Protein AF-A0A645IU15-F1 (afdb_monomer)

Organism: NCBI:txid1076179

Sequence (107 aa):
MEGLKHSKLGIISFLLALIPIIYVVVQTIIDLSAPIGTGLNKSLAISYFIMNFMFAISLVSFVIGIIAITRKGYKRSLPISAMIISGLILLVPIISTIKSIIEILSM

Secondary structure (DSSP, 8-state):
---PPBPHHHHHHHHHHHHHHHHHHHHHHHHHH------HHHHHHHHHHHHHHHHHHHHHHHHHHHHHHH-TTSB-HHHHHHHHHHHHHHHHHHHHHHHHHHHHHH-

Nearest PDB structures (foldseek):
  7n7p-assembly1_B  TM=7.340E-01  e=9.465E+00  Homo sapiens

Solvent-accessible surface area (backbone atoms only — not comparable to full-atom values): 5627 Å² total; per-residue (Å²): 138,84,82,62,48,75,39,72,52,13,51,50,8,30,56,42,30,44,49,55,56,54,49,53,53,53,50,52,50,46,51,71,76,49,76,69,89,65,66,65,72,69,52,48,57,53,50,53,53,50,52,54,49,44,49,51,41,20,51,53,10,24,54,37,4,54,58,35,52,73,46,80,87,42,46,45,64,49,6,49,51,9,26,52,51,11,47,59,62,55,44,54,63,49,53,53,50,54,52,53,51,52,55,63,75,72,108

Structure (mmCIF, N/CA/C/O backbone):
data_AF-A0A645IU15-F1
#
_entry.id   AF-A0A645IU15-F1
#
loop_
_atom_si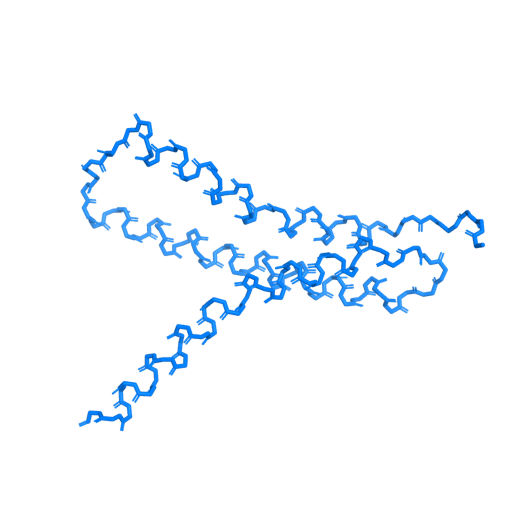te.group_PDB
_atom_site.id
_atom_site.type_symbol
_atom_site.label_atom_id
_atom_site.label_alt_id
_atom_site.label_comp_id
_atom_site.label_asym_id
_atom_site.label_entity_id
_atom_site.label_seq_id
_atom_site.pdbx_PDB_ins_code
_atom_site.Cartn_x
_atom_site.Cartn_y
_atom_site.Cartn_z
_atom_site.occupancy
_atom_site.B_iso_or_equiv
_atom_site.auth_seq_id
_atom_site.auth_comp_id
_atom_site.auth_asym_id
_atom_site.auth_atom_id
_atom_site.pdbx_PDB_model_num
ATOM 1 N N . MET A 1 1 ? -25.485 5.990 15.927 1.00 52.62 1 MET A N 1
ATOM 2 C CA . MET A 1 1 ? -24.031 6.206 16.141 1.00 52.62 1 MET A CA 1
ATOM 3 C C . MET A 1 1 ? -23.686 7.628 15.715 1.00 52.62 1 MET A C 1
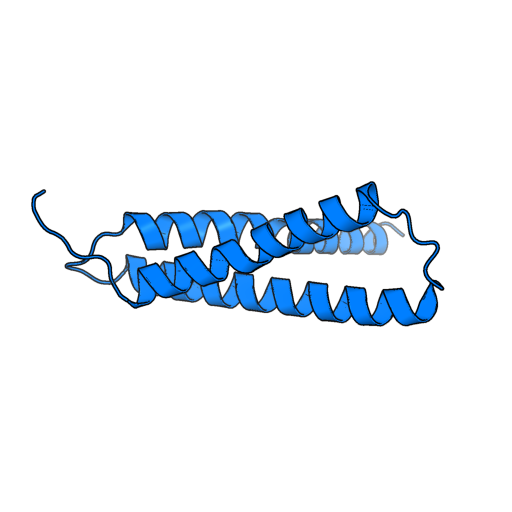ATOM 5 O O . MET A 1 1 ? -23.060 7.832 14.680 1.00 52.62 1 MET A O 1
ATOM 9 N N . GLU A 1 2 ? -24.147 8.630 16.457 1.00 44.78 2 GLU A N 1
ATOM 10 C CA . GLU A 1 2 ? -23.903 10.027 16.092 1.00 44.78 2 GLU A CA 1
ATOM 11 C C . GLU A 1 2 ? -22.516 10.479 16.576 1.00 44.78 2 GLU A C 1
ATOM 13 O O . GLU A 1 2 ? -22.107 10.202 17.700 1.00 44.78 2 GLU A O 1
ATOM 18 N N . GLY A 1 3 ? -21.764 11.142 15.691 1.00 64.94 3 GLY A N 1
ATOM 19 C CA . GLY A 1 3 ? -20.712 12.086 16.081 1.00 64.94 3 GLY A CA 1
ATOM 20 C C . GLY A 1 3 ? -19.291 11.582 16.365 1.00 64.94 3 GLY A C 1
ATOM 21 O O . GLY A 1 3 ? -18.453 12.402 16.736 1.00 64.94 3 GLY A O 1
ATOM 22 N N . LEU A 1 4 ? -18.946 10.302 16.180 1.00 72.75 4 LEU A N 1
ATOM 23 C CA . LEU A 1 4 ? -17.544 9.884 16.367 1.00 72.75 4 LEU A CA 1
ATOM 24 C C . LEU A 1 4 ? -16.624 10.625 15.369 1.00 72.75 4 LEU A C 1
ATOM 26 O O . LEU A 1 4 ? -16.871 10.631 14.162 1.00 72.75 4 LEU A O 1
ATOM 30 N N . LYS A 1 5 ? -15.562 11.272 15.861 1.00 83.06 5 LYS A N 1
ATOM 31 C CA . LYS A 1 5 ? -14.582 11.984 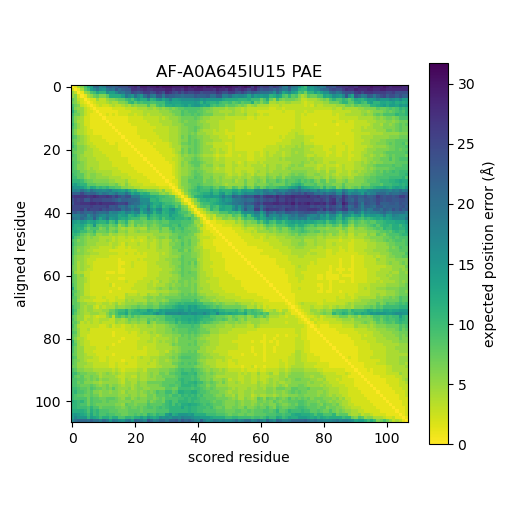15.020 1.00 83.06 5 LYS A CA 1
ATOM 32 C C . LYS A 1 5 ? -13.559 11.007 14.438 1.00 83.06 5 LYS A C 1
ATOM 34 O O . LYS A 1 5 ? -13.311 9.935 14.996 1.00 83.06 5 LYS A O 1
ATOM 39 N N . HIS A 1 6 ? -12.948 11.371 13.314 1.00 83.81 6 HIS A N 1
ATOM 40 C CA . HIS A 1 6 ? -11.811 10.622 12.781 1.00 83.81 6 HIS A CA 1
ATOM 41 C C . HIS A 1 6 ? -10.562 10.876 13.630 1.00 83.81 6 HIS A C 1
ATOM 43 O O . HIS A 1 6 ? -10.276 12.009 14.018 1.00 83.81 6 HIS A O 1
ATOM 49 N N . SER A 1 7 ? -9.819 9.811 13.929 1.00 89.75 7 SER A N 1
ATOM 50 C CA . SER A 1 7 ? -8.521 9.927 14.595 1.00 89.75 7 SER A CA 1
ATOM 51 C C . SER A 1 7 ? -7.494 10.514 13.630 1.00 89.75 7 SER A C 1
ATOM 53 O O . SER A 1 7 ? -7.446 10.096 12.473 1.00 89.75 7 SER A O 1
ATOM 55 N N . LYS 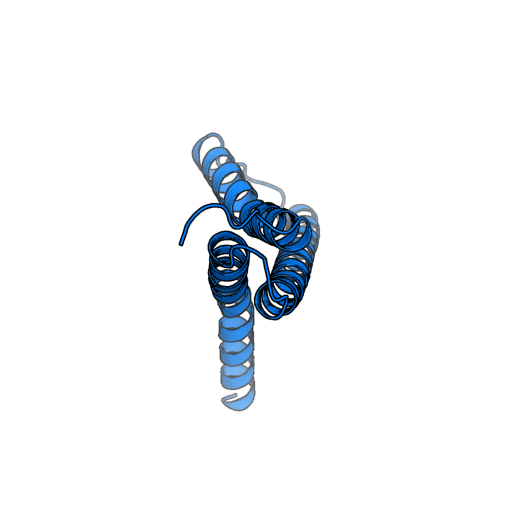A 1 8 ? -6.620 11.409 14.113 1.00 90.31 8 LYS A N 1
ATOM 56 C CA . LYS A 1 8 ? -5.490 11.934 13.325 1.00 90.31 8 LYS A CA 1
ATOM 57 C C . LYS A 1 8 ? -4.639 10.802 12.743 1.00 90.31 8 LYS A C 1
ATOM 59 O O . LYS A 1 8 ? -4.286 10.855 11.575 1.00 90.31 8 LYS A O 1
ATOM 64 N N . LEU A 1 9 ? -4.395 9.744 13.523 1.00 89.38 9 LEU A N 1
ATOM 65 C CA . LEU A 1 9 ? -3.667 8.567 13.041 1.00 89.38 9 LEU A CA 1
ATOM 66 C C . LEU A 1 9 ? -4.408 7.835 11.922 1.00 89.38 9 LEU A C 1
ATOM 68 O O . LEU A 1 9 ? -3.770 7.396 10.979 1.00 89.38 9 LEU A O 1
ATOM 72 N N . GLY A 1 10 ? -5.738 7.737 12.006 1.00 88.69 10 GLY A N 1
ATOM 73 C CA . GLY A 1 10 ? -6.534 7.093 10.962 1.00 88.69 10 GLY A CA 1
ATOM 74 C C . GLY A 1 10 ? -6.586 7.898 9.664 1.00 88.69 10 GLY A C 1
ATOM 75 O O . GLY A 1 10 ? -6.678 7.316 8.591 1.00 88.69 10 GLY A O 1
ATOM 76 N N . ILE A 1 11 ? -6.500 9.228 9.754 1.00 92.19 11 ILE A N 1
ATOM 77 C CA . ILE A 1 11 ? -6.354 10.098 8.581 1.00 92.19 11 ILE A CA 1
ATOM 78 C C . ILE A 1 11 ? -4.955 9.927 7.983 1.00 92.19 11 ILE A C 1
ATOM 80 O O . ILE A 1 11 ? -4.832 9.716 6.783 1.00 92.19 11 ILE A O 1
ATOM 84 N N . ILE A 1 12 ? -3.908 9.975 8.811 1.00 93.62 12 ILE A N 1
ATOM 85 C CA . ILE A 1 12 ? -2.518 9.839 8.354 1.00 93.62 12 ILE A CA 1
ATOM 86 C C . ILE A 1 12 ? -2.288 8.475 7.699 1.00 93.62 12 ILE A C 1
ATOM 88 O O . ILE A 1 12 ? -1.734 8.430 6.606 1.00 93.62 12 ILE A O 1
ATOM 92 N N . SER A 1 13 ? -2.741 7.372 8.306 1.00 94.19 13 SER A N 1
ATOM 93 C CA . SER A 1 13 ? -2.593 6.046 7.694 1.00 94.19 13 SER A CA 1
ATOM 94 C C . SER A 1 13 ? -3.298 5.971 6.346 1.00 94.19 13 SER A C 1
ATOM 96 O O . SER A 1 13 ? -2.726 5.445 5.395 1.00 94.19 13 SER A O 1
ATOM 98 N N . PHE A 1 14 ? -4.503 6.534 6.243 1.00 93.44 14 PHE A N 1
ATOM 99 C CA . PHE A 1 14 ? -5.256 6.567 4.995 1.00 93.44 14 PHE A CA 1
ATOM 100 C C . PHE A 1 14 ? -4.542 7.376 3.910 1.00 93.44 14 PHE A C 1
ATOM 102 O O . PHE A 1 14 ? -4.389 6.888 2.797 1.00 93.44 14 PHE A O 1
ATOM 109 N N . LEU A 1 15 ? -4.029 8.564 4.239 1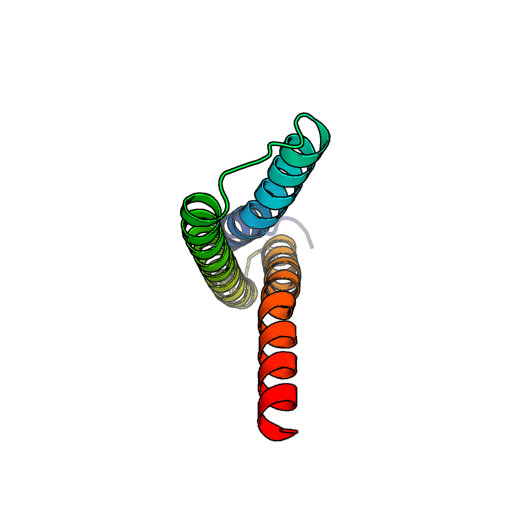.00 95.31 15 LEU A N 1
ATOM 110 C CA . LEU A 1 15 ? -3.250 9.370 3.295 1.00 95.31 15 LEU A CA 1
ATOM 111 C C . LEU A 1 15 ? -1.981 8.642 2.838 1.00 95.31 15 LEU A C 1
ATOM 113 O O . LEU A 1 15 ? -1.690 8.625 1.647 1.00 95.31 15 LEU A O 1
ATOM 117 N N . LEU A 1 16 ? -1.264 7.989 3.757 1.00 94.12 16 LEU A N 1
ATOM 118 C CA . LEU A 1 16 ? -0.082 7.195 3.416 1.00 94.12 16 LEU A CA 1
ATOM 119 C C . LEU A 1 16 ? -0.425 5.999 2.513 1.00 94.12 16 LEU A C 1
ATOM 121 O O . LEU A 1 16 ? 0.343 5.697 1.606 1.00 94.12 16 LEU A O 1
ATOM 125 N N . ALA A 1 17 ? -1.581 5.355 2.711 1.00 92.62 17 ALA A N 1
ATOM 126 C CA . ALA A 1 17 ? -2.041 4.237 1.878 1.00 92.62 17 ALA A CA 1
ATOM 127 C C . ALA A 1 17 ? -2.349 4.655 0.429 1.00 92.62 17 ALA A C 1
ATOM 129 O O . ALA A 1 17 ? -2.286 3.832 -0.481 1.00 92.62 17 ALA A O 1
ATOM 130 N N . LEU A 1 18 ? -2.690 5.928 0.203 1.00 93.88 18 LEU A N 1
ATOM 131 C CA . LEU A 1 18 ? -2.991 6.453 -1.130 1.00 93.88 18 LEU A CA 1
ATOM 132 C C . LEU A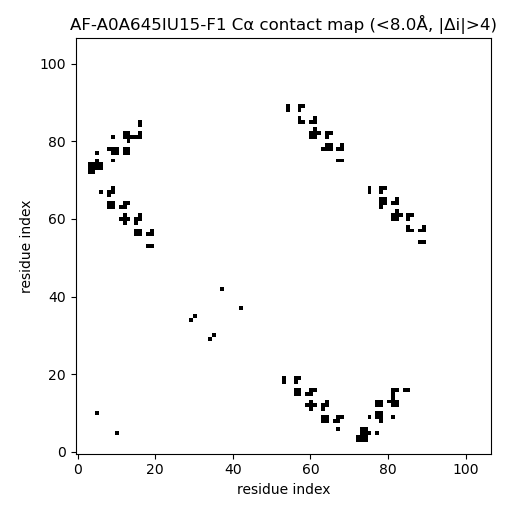 1 18 ? -1.737 6.781 -1.946 1.00 93.88 18 LEU A C 1
ATOM 134 O O . LEU A 1 18 ? -1.811 6.768 -3.172 1.00 93.88 18 LEU A O 1
ATOM 138 N N . ILE A 1 19 ? -0.594 7.053 -1.307 1.00 93.31 19 ILE A N 1
ATOM 139 C CA . ILE A 1 19 ? 0.640 7.453 -2.008 1.00 93.31 19 ILE A CA 1
ATOM 140 C C . ILE A 1 19 ? 1.057 6.422 -3.075 1.00 93.31 19 ILE A C 1
ATOM 142 O O . ILE A 1 19 ? 1.252 6.831 -4.222 1.00 93.31 19 ILE A O 1
ATOM 146 N N . PRO A 1 20 ? 1.137 5.108 -2.775 1.00 90.38 20 PRO A N 1
ATOM 147 C CA . PRO A 1 20 ? 1.502 4.117 -3.785 1.00 90.38 20 PRO A CA 1
ATOM 148 C C . PRO A 1 20 ? 0.488 4.025 -4.928 1.00 90.38 20 PRO A C 1
ATOM 150 O O . PRO A 1 20 ? 0.879 3.845 -6.076 1.00 90.38 20 PRO A O 1
ATOM 153 N N . ILE A 1 21 ? -0.807 4.201 -4.641 1.00 90.38 21 ILE A N 1
ATOM 154 C CA . ILE A 1 21 ? -1.861 4.189 -5.668 1.00 90.38 21 ILE A CA 1
ATOM 155 C C . ILE A 1 21 ? -1.672 5.362 -6.628 1.00 90.38 21 ILE A C 1
ATOM 157 O O . ILE A 1 21 ? -1.672 5.176 -7.843 1.00 90.38 21 ILE A O 1
ATOM 161 N N . ILE A 1 22 ? -1.487 6.568 -6.087 1.00 92.06 22 ILE A N 1
ATOM 162 C CA . ILE A 1 22 ? -1.271 7.776 -6.887 1.00 92.06 22 ILE A CA 1
ATOM 163 C C . ILE A 1 22 ? -0.018 7.611 -7.746 1.00 92.06 22 ILE A C 1
ATOM 165 O O . ILE A 1 22 ? -0.051 7.922 -8.934 1.00 92.06 22 ILE A O 1
ATOM 169 N N . TYR A 1 23 ? 1.061 7.078 -7.170 1.00 89.06 23 TYR A N 1
ATOM 170 C CA . TYR A 1 23 ? 2.294 6.818 -7.904 1.00 89.06 23 TYR A CA 1
ATOM 171 C C . TYR A 1 23 ? 2.069 5.873 -9.092 1.00 89.06 23 TYR A C 1
ATOM 173 O O . TYR A 1 23 ? 2.471 6.201 -10.205 1.00 89.06 23 TYR A O 1
ATOM 181 N N . VAL A 1 24 ? 1.372 4.750 -8.892 1.00 86.81 24 VAL A N 1
ATOM 182 C CA . VAL A 1 24 ? 1.065 3.793 -9.971 1.00 86.81 24 VAL A CA 1
ATOM 183 C C . VAL A 1 24 ? 0.248 4.447 -11.087 1.00 86.81 24 VAL A C 1
ATOM 185 O O . VAL A 1 24 ? 0.547 4.242 -12.263 1.00 86.81 24 VAL A O 1
ATOM 188 N N . VAL A 1 25 ? -0.750 5.268 -10.746 1.00 88.94 25 VAL A N 1
ATOM 189 C CA . VAL A 1 25 ? -1.563 5.988 -11.741 1.00 88.94 25 VAL A CA 1
ATOM 190 C C . VAL A 1 25 ? -0.709 6.966 -12.544 1.00 88.94 25 VAL A C 1
ATOM 192 O O . VAL A 1 25 ? -0.769 6.962 -13.772 1.00 88.94 25 VAL A O 1
ATOM 195 N N . VAL A 1 26 ? 0.113 7.775 -11.871 1.00 87.56 26 VAL A N 1
ATOM 196 C CA . VAL A 1 26 ? 1.011 8.736 -12.529 1.00 87.56 26 VAL A CA 1
ATOM 197 C C . VAL A 1 26 ? 1.996 8.015 -13.444 1.00 87.56 26 VAL A C 1
ATOM 199 O O . VAL A 1 26 ? 2.148 8.414 -14.595 1.00 87.56 26 VAL A O 1
ATOM 202 N N . GLN A 1 27 ? 2.613 6.932 -12.967 1.00 83.19 27 GLN A N 1
ATOM 203 C CA . GLN A 1 27 ? 3.558 6.147 -13.756 1.00 83.19 27 GLN A CA 1
ATOM 204 C C . GLN A 1 27 ? 2.889 5.557 -15.003 1.00 83.19 27 GLN A C 1
ATOM 206 O O . GLN A 1 27 ? 3.411 5.704 -16.100 1.00 83.19 27 GLN A O 1
ATOM 211 N N . THR A 1 28 ? 1.685 4.999 -14.859 1.00 83.75 28 THR A N 1
ATOM 212 C CA . THR A 1 28 ? 0.916 4.453 -15.990 1.00 83.75 28 THR A CA 1
ATOM 213 C C . THR A 1 28 ? 0.614 5.525 -17.042 1.00 83.75 28 THR A C 1
ATOM 215 O O . THR A 1 28 ? 0.725 5.269 -18.238 1.00 83.75 28 THR A O 1
ATOM 218 N N . ILE A 1 29 ? 0.255 6.745 -16.621 1.00 86.88 29 ILE A N 1
ATOM 219 C CA . ILE A 1 29 ? 0.001 7.863 -17.544 1.00 86.88 29 ILE A CA 1
ATOM 220 C C . ILE A 1 29 ? 1.281 8.263 -18.282 1.00 86.88 29 ILE A C 1
ATOM 222 O O . ILE A 1 29 ? 1.229 8.505 -19.488 1.00 86.88 29 ILE A O 1
ATOM 226 N N . ILE A 1 30 ? 2.414 8.333 -17.577 1.00 83.00 30 ILE A N 1
ATOM 227 C CA . ILE A 1 30 ? 3.717 8.647 -18.178 1.00 83.00 30 ILE A CA 1
ATOM 228 C C . ILE A 1 30 ? 4.070 7.595 -19.232 1.00 83.00 30 ILE A C 1
ATOM 230 O O . ILE A 1 30 ? 4.357 7.963 -20.370 1.00 83.00 30 ILE A O 1
ATOM 234 N N . ASP A 1 31 ? 3.965 6.312 -18.882 1.00 78.56 31 ASP A N 1
ATOM 235 C CA . ASP A 1 31 ? 4.313 5.191 -19.760 1.00 78.56 31 ASP A CA 1
ATOM 236 C C . ASP A 1 31 ? 3.435 5.153 -21.026 1.00 78.56 31 ASP A C 1
ATOM 238 O O . ASP A 1 31 ? 3.926 4.855 -22.116 1.00 78.56 31 ASP A O 1
ATOM 242 N N . LEU A 1 32 ? 2.147 5.505 -20.909 1.00 82.94 32 LEU A N 1
ATOM 243 C CA . LEU A 1 32 ? 1.223 5.613 -22.046 1.00 82.94 32 LEU A CA 1
ATOM 244 C C . LEU A 1 32 ? 1.477 6.853 -22.918 1.00 82.94 32 LEU A C 1
ATOM 246 O O . LEU A 1 32 ? 1.320 6.787 -24.136 1.00 82.94 32 LEU A O 1
ATOM 250 N N . SER A 1 33 ? 1.826 7.989 -22.306 1.00 81.06 33 SER A N 1
ATOM 251 C CA . SER A 1 33 ? 1.952 9.282 -23.004 1.00 81.06 33 SER A CA 1
ATOM 252 C C . SER A 1 33 ? 3.297 9.446 -23.707 1.00 81.06 33 SER A C 1
ATOM 254 O O . SER A 1 33 ? 3.399 10.153 -24.708 1.00 81.06 33 SER A O 1
ATOM 256 N N . ALA A 1 34 ? 4.338 8.806 -23.184 1.00 74.12 34 ALA A N 1
ATOM 257 C CA . ALA A 1 34 ? 5.658 8.764 -23.777 1.00 74.12 34 ALA A CA 1
ATOM 258 C C . ALA A 1 34 ? 6.280 7.402 -23.441 1.00 74.12 34 ALA A C 1
ATOM 260 O O . ALA A 1 34 ? 6.841 7.250 -22.356 1.00 74.12 34 ALA A O 1
ATOM 261 N N . PRO A 1 35 ? 6.216 6.405 -24.343 1.00 66.44 35 PRO A N 1
ATOM 262 C CA . PRO A 1 35 ? 6.951 5.159 -24.167 1.00 66.44 35 PRO A CA 1
ATOM 263 C C . PRO A 1 35 ? 8.450 5.461 -24.311 1.00 66.44 35 PRO A C 1
ATOM 265 O O . PRO A 1 35 ? 9.036 5.357 -25.387 1.00 66.44 35 PRO A O 1
ATOM 268 N N . ILE A 1 36 ? 9.074 5.951 -23.239 1.00 61.62 36 ILE A N 1
ATOM 269 C CA . ILE A 1 36 ? 10.472 6.370 -23.261 1.00 61.62 36 ILE A CA 1
ATOM 270 C C . ILE A 1 36 ? 11.339 5.111 -23.264 1.00 61.62 36 ILE A C 1
ATOM 272 O O . ILE A 1 36 ? 11.373 4.353 -22.293 1.00 61.62 36 ILE A O 1
ATOM 276 N N . GLY A 1 37 ? 12.114 4.946 -24.338 1.00 57.09 37 GLY A N 1
ATOM 277 C CA . GLY A 1 37 ? 13.297 4.090 -24.385 1.00 57.09 37 GLY A CA 1
ATOM 278 C C . GLY A 1 37 ? 14.362 4.604 -23.415 1.00 57.09 37 GLY A C 1
ATOM 279 O O . GLY A 1 37 ? 15.323 5.260 -23.813 1.00 57.09 37 GLY A O 1
ATOM 280 N N . THR A 1 38 ? 14.164 4.377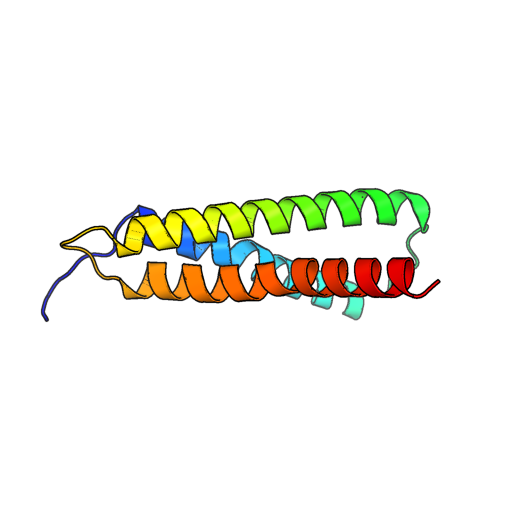 -22.118 1.00 57.03 38 THR A N 1
ATOM 281 C CA . THR A 1 38 ? 15.130 4.761 -21.087 1.00 57.03 38 THR A CA 1
ATOM 282 C C . THR A 1 38 ? 16.292 3.771 -21.071 1.00 57.03 38 THR A C 1
ATOM 284 O O . THR A 1 38 ? 16.103 2.557 -21.114 1.00 57.03 38 THR A O 1
ATOM 287 N N . GLY A 1 39 ? 17.524 4.288 -21.009 1.00 54.62 39 GLY A N 1
ATOM 288 C CA . GLY A 1 39 ? 18.724 3.470 -20.845 1.00 54.62 39 GLY A CA 1
ATOM 289 C C . GLY A 1 39 ? 18.610 2.582 -19.601 1.00 54.62 39 GLY A C 1
ATOM 290 O O . GLY A 1 39 ? 18.568 3.088 -18.476 1.00 54.62 39 GLY A O 1
ATOM 291 N N . LEU A 1 40 ? 18.569 1.265 -19.830 1.00 56.34 40 LEU A N 1
ATOM 292 C CA . LEU A 1 40 ? 18.219 0.210 -18.869 1.00 56.34 40 LEU A CA 1
ATOM 293 C C . LEU A 1 40 ? 18.854 0.370 -17.475 1.00 56.34 40 LEU A C 1
ATOM 295 O O . LEU A 1 40 ? 18.184 0.193 -16.462 1.00 56.34 40 LEU A O 1
ATOM 299 N N . ASN A 1 41 ? 20.125 0.767 -17.394 1.00 58.34 41 ASN A N 1
ATOM 300 C CA . ASN A 1 41 ? 20.896 0.604 -16.158 1.00 58.34 41 ASN A CA 1
ATOM 301 C C . ASN A 1 41 ? 20.652 1.689 -15.091 1.00 58.34 41 ASN A C 1
ATOM 303 O O . ASN A 1 41 ? 20.600 1.370 -13.905 1.00 58.34 41 ASN A O 1
ATOM 307 N N . LYS A 1 42 ? 20.468 2.964 -15.471 1.00 62.78 42 LYS A N 1
ATOM 308 C CA . LYS A 1 42 ? 20.128 4.027 -14.496 1.00 62.78 42 LYS A CA 1
ATOM 309 C C . LYS A 1 42 ? 18.657 3.968 -14.079 1.00 62.78 42 LYS A C 1
ATOM 311 O O . LYS A 1 42 ? 18.334 4.291 -12.940 1.00 62.78 42 LYS A O 1
ATOM 316 N N . SER A 1 43 ? 17.794 3.520 -14.990 1.00 68.50 43 SER A N 1
ATOM 317 C CA . SER A 1 43 ? 16.360 3.359 -14.749 1.00 68.50 43 SER A CA 1
ATOM 318 C C . SER A 1 43 ? 16.074 2.254 -13.721 1.00 68.50 43 SER A C 1
ATOM 320 O O . SER A 1 43 ? 15.287 2.455 -12.798 1.00 68.50 43 SER A O 1
ATOM 322 N N . LEU A 1 44 ? 16.811 1.135 -13.784 1.00 70.25 44 LEU A N 1
ATOM 323 C CA . LEU A 1 44 ? 16.679 0.023 -12.835 1.00 70.25 44 LEU A CA 1
ATOM 324 C C . LEU A 1 44 ? 16.947 0.435 -11.380 1.00 70.25 44 LEU A C 1
ATOM 326 O O . LEU A 1 44 ? 16.130 0.150 -10.509 1.00 70.25 44 LEU A O 1
ATOM 330 N N . ALA A 1 45 ? 18.053 1.133 -11.099 1.00 74.44 45 ALA A N 1
ATOM 331 C CA . ALA A 1 45 ? 18.396 1.530 -9.728 1.00 74.44 45 ALA A CA 1
ATOM 332 C C . ALA A 1 45 ? 17.351 2.476 -9.109 1.00 74.44 45 ALA A C 1
ATOM 334 O O . ALA A 1 45 ? 16.958 2.305 -7.953 1.00 74.44 45 ALA A O 1
ATOM 335 N N . ILE A 1 46 ? 16.863 3.442 -9.895 1.00 78.69 46 ILE A N 1
ATOM 336 C CA . ILE A 1 46 ? 15.811 4.375 -9.470 1.00 78.69 46 ILE A CA 1
ATOM 337 C C . ILE A 1 46 ? 14.497 3.618 -9.236 1.00 78.69 46 ILE A C 1
ATOM 339 O O . ILE A 1 46 ? 13.849 3.826 -8.211 1.00 78.69 46 ILE A O 1
ATOM 343 N N . SER A 1 47 ? 14.142 2.685 -10.123 1.00 77.75 47 SER A N 1
ATOM 344 C CA . SER A 1 47 ? 12.949 1.843 -9.982 1.00 77.75 47 SER A CA 1
ATOM 345 C C . SER A 1 47 ? 12.988 0.994 -8.708 1.00 77.75 47 SER A C 1
ATOM 347 O O . SER A 1 47 ? 12.014 0.963 -7.956 1.00 77.75 47 SER A O 1
ATOM 349 N N . TYR A 1 48 ? 14.119 0.345 -8.407 1.00 80.75 48 TYR A N 1
ATOM 350 C CA . TYR A 1 48 ? 14.273 -0.434 -7.173 1.00 80.75 48 TYR A CA 1
ATOM 351 C C . TYR A 1 48 ? 14.180 0.436 -5.920 1.00 80.75 48 TYR A C 1
ATOM 353 O O . TYR A 1 48 ? 13.549 0.031 -4.941 1.00 80.75 48 TYR A O 1
ATOM 361 N N . PHE A 1 49 ? 14.782 1.627 -5.937 1.00 85.88 49 PHE A N 1
ATOM 362 C CA . PHE A 1 49 ? 14.682 2.566 -4.823 1.00 85.88 49 PHE A CA 1
ATOM 363 C C . PHE A 1 49 ? 13.227 2.975 -4.571 1.00 85.88 49 PHE A C 1
ATOM 365 O O . PHE A 1 49 ? 12.747 2.880 -3.441 1.00 85.88 49 PHE A O 1
ATOM 372 N N . ILE A 1 50 ? 12.500 3.358 -5.625 1.00 86.38 50 ILE A N 1
ATOM 373 C CA . ILE A 1 50 ? 11.094 3.761 -5.516 1.00 86.38 50 ILE A CA 1
ATOM 374 C C . ILE A 1 50 ? 10.227 2.596 -5.032 1.00 86.38 50 ILE A C 1
ATOM 376 O O . ILE A 1 50 ? 9.409 2.783 -4.134 1.00 86.38 50 ILE A O 1
ATOM 380 N N . MET A 1 51 ? 10.434 1.384 -5.551 1.00 83.75 51 MET A N 1
ATOM 381 C CA . MET A 1 51 ? 9.686 0.198 -5.127 1.00 83.75 51 MET A CA 1
ATOM 382 C C . MET A 1 51 ? 9.866 -0.091 -3.629 1.00 83.75 51 MET A C 1
ATOM 384 O O . MET A 1 51 ? 8.881 -0.291 -2.916 1.00 83.75 51 MET A O 1
ATOM 388 N N . ASN A 1 52 ? 11.104 -0.050 -3.124 1.00 86.56 52 ASN A N 1
ATOM 389 C CA . ASN A 1 52 ? 11.382 -0.236 -1.695 1.00 86.56 52 ASN A CA 1
ATOM 390 C C . ASN A 1 52 ? 10.792 0.895 -0.841 1.00 86.56 52 ASN A C 1
ATOM 392 O O . ASN A 1 52 ? 10.258 0.648 0.241 1.00 86.56 52 ASN A O 1
ATOM 396 N N . PHE A 1 53 ? 10.836 2.132 -1.334 1.00 89.56 53 PHE A N 1
ATOM 397 C CA . PHE A 1 53 ? 10.230 3.273 -0.656 1.00 89.56 53 PHE A CA 1
ATOM 398 C C . PHE A 1 53 ? 8.698 3.140 -0.564 1.00 89.56 53 PHE A C 1
ATOM 400 O O . PHE A 1 53 ? 8.124 3.346 0.507 1.00 89.56 53 PHE A O 1
ATOM 407 N N . MET A 1 54 ? 8.031 2.710 -1.641 1.00 90.81 54 MET A N 1
ATOM 408 C CA . MET A 1 54 ? 6.586 2.436 -1.656 1.00 90.81 54 MET A CA 1
ATOM 409 C C . MET A 1 54 ? 6.205 1.281 -0.724 1.00 90.81 54 MET A C 1
ATOM 411 O O . MET A 1 54 ? 5.187 1.355 -0.027 1.00 90.81 54 MET A O 1
ATOM 415 N N . PHE A 1 55 ? 7.035 0.237 -0.663 1.00 90.88 55 PHE A N 1
ATOM 416 C CA . PHE A 1 55 ? 6.869 -0.856 0.292 1.00 90.88 55 PHE A CA 1
ATOM 417 C C . PHE A 1 55 ? 6.934 -0.347 1.736 1.00 90.88 55 PHE A C 1
ATOM 419 O O . PHE A 1 55 ? 6.028 -0.616 2.526 1.00 90.88 55 PHE A O 1
ATOM 426 N N . ALA A 1 56 ? 7.952 0.450 2.069 1.00 93.38 56 ALA A N 1
ATOM 427 C CA . ALA A 1 56 ? 8.114 1.021 3.403 1.00 93.38 56 ALA A CA 1
ATOM 428 C C . ALA A 1 56 ? 6.928 1.919 3.796 1.00 93.38 56 ALA A C 1
ATOM 430 O O . ALA A 1 56 ? 6.400 1.787 4.900 1.00 93.38 56 ALA A O 1
ATOM 431 N N . ILE A 1 57 ? 6.454 2.782 2.891 1.00 95.00 57 ILE A N 1
ATOM 432 C CA . ILE A 1 57 ? 5.266 3.621 3.129 1.00 95.00 57 ILE A CA 1
ATOM 433 C C . ILE A 1 57 ? 4.028 2.762 3.396 1.00 95.00 57 ILE A C 1
ATOM 435 O O . ILE A 1 57 ? 3.282 3.039 4.339 1.00 95.00 57 ILE A O 1
ATOM 439 N N . SER A 1 58 ? 3.821 1.711 2.603 1.00 94.88 58 SER A N 1
ATOM 440 C CA . SER A 1 58 ? 2.684 0.799 2.766 1.00 94.88 58 SER A CA 1
ATOM 441 C C . SER A 1 58 ? 2.753 0.071 4.108 1.00 94.88 58 SER A C 1
ATOM 443 O O . SER A 1 58 ? 1.752 -0.011 4.818 1.00 94.88 58 SER A O 1
ATOM 445 N N . LEU A 1 59 ? 3.942 -0.375 4.520 1.00 95.75 59 LEU A N 1
ATOM 446 C CA . LEU A 1 59 ? 4.162 -1.011 5.820 1.00 95.75 59 LEU A CA 1
ATOM 447 C C . LEU A 1 59 ? 3.863 -0.053 6.979 1.00 95.75 59 LEU A C 1
ATOM 449 O O . LEU A 1 59 ? 3.128 -0.404 7.903 1.00 95.75 59 LEU A O 1
ATOM 453 N N . VAL A 1 60 ? 4.373 1.179 6.915 1.00 96.62 60 VAL A N 1
ATOM 454 C CA . VAL A 1 60 ? 4.110 2.213 7.927 1.00 96.62 60 VAL A CA 1
ATOM 455 C C . VAL A 1 60 ? 2.617 2.535 7.994 1.00 96.62 60 VAL A C 1
ATOM 457 O O . VAL A 1 60 ? 2.041 2.571 9.082 1.00 96.62 60 VAL A O 1
ATOM 460 N N . SER A 1 61 ? 1.963 2.714 6.845 1.00 96.69 61 SER A N 1
ATOM 461 C CA . SER A 1 61 ? 0.517 2.934 6.771 1.00 96.69 61 SER A CA 1
ATOM 462 C C . SER A 1 61 ? -0.268 1.786 7.409 1.00 96.69 61 SER A C 1
ATOM 464 O O . SER A 1 61 ? -1.172 2.035 8.209 1.00 96.69 61 SER A O 1
ATOM 466 N N . PHE A 1 62 ? 0.102 0.541 7.106 1.00 96.38 62 PHE A N 1
ATOM 467 C CA . PHE A 1 62 ? -0.541 -0.656 7.639 1.00 96.38 62 PHE A CA 1
ATOM 468 C C . PHE A 1 62 ? -0.455 -0.710 9.169 1.00 96.38 62 PHE A C 1
ATOM 470 O O . PHE A 1 62 ? -1.478 -0.844 9.846 1.00 96.38 62 PHE A O 1
ATOM 477 N N . VAL A 1 63 ? 0.742 -0.506 9.728 1.00 96.62 63 VAL A N 1
ATOM 478 C CA . VAL A 1 63 ? 0.971 -0.495 11.182 1.00 96.62 63 VAL A CA 1
ATOM 479 C C . VAL A 1 63 ? 0.191 0.636 11.859 1.00 96.62 63 VAL A C 1
ATOM 481 O O . VAL A 1 63 ? -0.501 0.400 12.852 1.00 96.62 63 VAL A O 1
ATOM 484 N N . ILE A 1 64 ? 0.228 1.858 11.312 1.00 94.88 64 ILE A N 1
ATOM 485 C CA . ILE A 1 64 ? -0.543 2.989 11.859 1.00 94.88 64 ILE A CA 1
ATOM 486 C C . ILE A 1 64 ? -2.050 2.716 11.756 1.00 94.88 64 ILE A C 1
ATOM 488 O O . ILE A 1 64 ? -2.790 3.044 12.684 1.00 94.88 64 ILE A O 1
ATOM 492 N N . GLY A 1 65 ? -2.509 2.086 10.671 1.00 93.25 65 GLY A N 1
ATOM 493 C CA . GLY A 1 65 ? -3.893 1.654 10.482 1.00 93.25 65 GLY A CA 1
ATOM 494 C C . GLY A 1 65 ? -4.352 0.718 11.597 1.00 93.25 65 GLY A C 1
ATOM 495 O O . GLY A 1 65 ? -5.3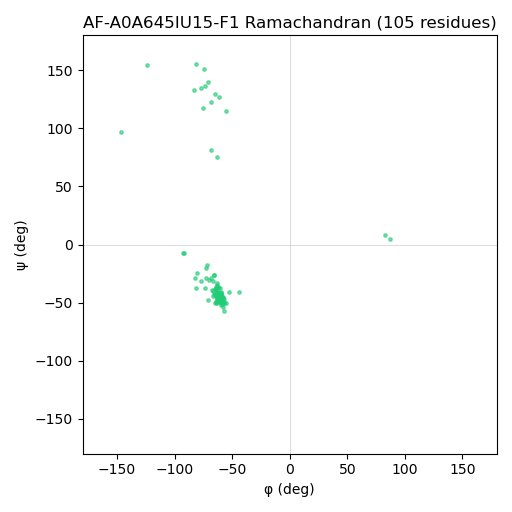58 1.001 12.249 1.00 93.25 65 GLY A O 1
ATOM 496 N N . ILE A 1 66 ? -3.570 -0.321 11.904 1.00 94.62 66 ILE A N 1
ATOM 497 C CA . ILE A 1 66 ? -3.844 -1.247 13.018 1.00 94.62 66 ILE A CA 1
ATOM 498 C C . ILE A 1 66 ? -3.912 -0.492 14.352 1.00 94.62 66 ILE A C 1
ATOM 500 O O . ILE A 1 66 ? -4.894 -0.620 15.087 1.00 94.62 66 ILE A O 1
ATOM 504 N N . ILE A 1 67 ? -2.918 0.352 14.649 1.00 93.75 67 ILE A N 1
ATOM 505 C CA . ILE A 1 67 ? -2.881 1.150 15.889 1.00 93.75 67 ILE A CA 1
ATOM 506 C C . ILE A 1 67 ? -4.096 2.086 15.983 1.00 93.75 67 ILE A C 1
ATOM 508 O O . ILE A 1 67 ? -4.644 2.314 17.061 1.00 93.75 67 ILE A O 1
ATOM 512 N N . ALA A 1 68 ? -4.548 2.654 14.868 1.00 91.38 68 ALA A N 1
ATOM 513 C CA . ALA A 1 68 ? -5.697 3.549 14.844 1.00 91.38 68 ALA A CA 1
ATOM 514 C C . ALA A 1 68 ? -7.033 2.808 15.033 1.00 91.38 68 ALA A C 1
ATOM 516 O O . ALA A 1 68 ? -7.958 3.392 15.601 1.00 91.38 68 ALA A O 1
ATOM 517 N N . ILE A 1 69 ? -7.137 1.539 14.620 1.00 92.38 69 ILE A N 1
ATOM 518 C CA . ILE A 1 69 ? -8.325 0.691 14.840 1.00 92.38 69 ILE A CA 1
ATOM 519 C C . ILE A 1 69 ? -8.510 0.366 16.327 1.00 92.38 69 ILE A C 1
ATOM 521 O O . ILE A 1 69 ? -9.642 0.374 16.825 1.00 92.38 69 ILE A O 1
ATOM 525 N N . THR A 1 70 ? -7.417 0.107 17.052 1.00 88.94 70 THR A N 1
ATOM 526 C CA . THR A 1 70 ? -7.470 -0.279 18.474 1.00 88.94 70 THR A CA 1
ATOM 527 C C . THR A 1 70 ? -7.866 0.878 19.395 1.00 88.94 70 THR A C 1
ATOM 529 O O . THR A 1 70 ? -8.346 0.644 20.508 1.00 88.94 70 THR A O 1
ATOM 532 N N . ARG A 1 71 ? -7.767 2.133 18.934 1.00 86.19 71 ARG A N 1
ATOM 533 C CA . ARG A 1 71 ? -8.203 3.307 19.705 1.00 86.19 71 ARG A CA 1
ATOM 534 C C . ARG A 1 71 ? -9.726 3.342 19.864 1.00 86.19 71 ARG A C 1
ATOM 536 O O . ARG A 1 71 ? -10.483 3.375 18.893 1.00 86.19 71 ARG A O 1
ATOM 543 N N . LYS A 1 72 ? -10.188 3.374 21.117 1.00 82.88 72 LYS A N 1
ATOM 544 C CA . LYS A 1 72 ? -11.604 3.572 21.466 1.00 82.88 72 LYS A CA 1
ATOM 545 C C . LYS A 1 72 ? -12.000 5.043 21.264 1.00 82.88 72 LYS A C 1
ATOM 547 O O . LYS A 1 72 ? -11.162 5.930 21.383 1.00 82.88 72 LYS A O 1
ATOM 552 N N . GLY A 1 73 ? -13.272 5.298 20.952 1.00 81.75 73 GLY A N 1
ATOM 553 C CA . GLY A 1 73 ? -13.813 6.663 20.839 1.00 81.75 73 GLY A CA 1
ATOM 554 C C . GLY A 1 73 ? -13.575 7.379 19.501 1.00 81.75 73 GLY A C 1
ATOM 555 O O . GLY A 1 73 ? -13.909 8.555 19.385 1.00 81.75 73 GLY A O 1
ATOM 556 N N . TYR A 1 74 ? -13.056 6.692 18.477 1.00 86.25 74 TYR A N 1
ATOM 557 C CA . TYR A 1 74 ? -12.864 7.252 17.133 1.00 86.25 74 TYR A CA 1
ATOM 558 C C . TYR A 1 74 ? -13.564 6.423 16.053 1.00 86.25 74 TYR A C 1
ATOM 560 O O . TYR A 1 74 ? -13.764 5.216 16.202 1.00 86.25 74 TYR A O 1
ATOM 568 N N . LYS A 1 75 ? -13.903 7.065 14.927 1.00 87.25 75 LYS A N 1
ATOM 569 C CA . LYS A 1 75 ? -14.368 6.361 13.723 1.00 87.25 75 LYS A CA 1
ATOM 570 C C . LYS A 1 75 ? -13.258 5.481 13.162 1.00 87.25 75 LYS A C 1
ATOM 572 O O . LYS A 1 75 ? -12.155 5.956 12.895 1.00 87.25 75 LYS A O 1
ATOM 577 N N . ARG A 1 76 ? -13.600 4.216 12.919 1.00 89.56 76 ARG A N 1
ATOM 578 C CA . ARG A 1 76 ? -12.676 3.194 12.413 1.00 89.56 76 ARG A CA 1
ATOM 579 C C . ARG A 1 76 ? -12.673 3.046 10.891 1.00 89.56 76 ARG A C 1
ATOM 581 O O . ARG A 1 76 ? -11.810 2.350 10.384 1.00 89.56 76 ARG A O 1
ATOM 588 N N . SER A 1 77 ? -13.575 3.705 10.159 1.00 91.25 77 SER A N 1
ATOM 589 C CA . SER A 1 77 ? -13.685 3.522 8.702 1.00 91.25 77 SER A CA 1
ATOM 590 C C . SER A 1 77 ? -12.379 3.832 7.960 1.00 91.25 77 SER A C 1
ATOM 592 O O . SER A 1 77 ? -11.859 2.956 7.283 1.00 91.25 77 SER A O 1
ATOM 594 N N . LEU A 1 78 ? -11.796 5.021 8.158 1.00 91.31 78 LEU A N 1
ATOM 595 C CA . LEU A 1 78 ? -10.529 5.407 7.515 1.00 91.31 78 LEU A CA 1
ATOM 596 C C . LEU A 1 78 ? -9.352 4.472 7.837 1.00 91.31 78 LEU A C 1
ATOM 598 O O . LEU A 1 78 ? -8.706 4.009 6.899 1.00 91.31 78 LEU A O 1
ATOM 602 N N . PRO A 1 79 ? -9.050 4.151 9.112 1.00 92.44 79 PRO A N 1
ATOM 603 C CA . PRO A 1 79 ? -7.934 3.259 9.397 1.00 92.44 79 PRO A CA 1
ATOM 604 C C . PRO A 1 79 ? -8.180 1.815 8.938 1.00 92.44 79 PRO A C 1
ATOM 606 O O . PRO A 1 79 ? -7.216 1.154 8.566 1.00 92.44 79 PRO A O 1
ATOM 609 N N . ILE A 1 80 ? -9.435 1.344 8.888 1.00 94.31 80 ILE A N 1
ATOM 610 C CA . ILE A 1 80 ? -9.775 0.051 8.268 1.00 94.31 80 ILE A CA 1
ATOM 611 C C . ILE A 1 80 ? -9.478 0.089 6.767 1.00 94.31 80 ILE A C 1
ATOM 613 O O . ILE A 1 80 ? -8.788 -0.796 6.270 1.00 94.31 80 ILE A O 1
ATOM 617 N N . SER A 1 81 ? -9.936 1.119 6.050 1.00 94.12 81 SER A N 1
ATOM 618 C CA . SER A 1 81 ? -9.633 1.286 4.624 1.00 94.12 81 SER A CA 1
ATOM 619 C C . SER A 1 81 ? -8.126 1.343 4.372 1.00 94.12 81 SER A C 1
ATOM 621 O O . SER A 1 81 ? -7.634 0.644 3.494 1.00 94.12 81 SER A O 1
ATOM 623 N N . ALA A 1 82 ? -7.387 2.110 5.179 1.00 94.38 82 ALA A N 1
ATOM 624 C CA . ALA A 1 82 ? -5.932 2.198 5.098 1.00 94.38 82 ALA A CA 1
ATOM 625 C C . ALA A 1 82 ? -5.260 0.831 5.289 1.00 94.38 82 ALA A C 1
ATOM 627 O O . ALA A 1 82 ? -4.396 0.454 4.508 1.00 94.38 82 ALA A O 1
ATOM 628 N N . MET A 1 83 ? -5.683 0.071 6.303 1.00 96.19 83 MET A N 1
ATOM 629 C CA . MET A 1 83 ? -5.153 -1.264 6.580 1.00 96.19 83 MET A CA 1
ATOM 630 C C . MET A 1 83 ? -5.408 -2.225 5.413 1.00 96.19 83 MET A C 1
ATOM 632 O O . MET A 1 83 ? -4.501 -2.948 5.017 1.00 96.19 83 MET A O 1
ATOM 636 N N . ILE A 1 84 ? -6.616 -2.223 4.843 1.00 95.94 84 ILE A N 1
ATOM 637 C CA . ILE A 1 84 ? -6.962 -3.096 3.712 1.00 95.94 84 ILE A CA 1
ATOM 638 C C . ILE A 1 84 ? -6.137 -2.724 2.477 1.00 95.94 84 ILE A C 1
ATOM 640 O O . ILE A 1 84 ? -5.504 -3.595 1.890 1.00 95.94 84 ILE A O 1
ATOM 644 N N . ILE A 1 85 ? -6.107 -1.441 2.106 1.00 94.31 85 ILE A N 1
ATOM 645 C CA . ILE A 1 85 ? -5.375 -0.956 0.927 1.00 94.31 85 ILE A CA 1
ATOM 646 C C . ILE A 1 85 ? -3.884 -1.276 1.050 1.00 94.31 85 ILE A C 1
ATOM 648 O O . ILE A 1 85 ? -3.308 -1.907 0.165 1.00 94.31 85 ILE A O 1
ATOM 652 N N . SER A 1 86 ? -3.268 -0.894 2.167 1.00 94.81 86 SER A N 1
ATOM 653 C CA . SER A 1 86 ? -1.846 -1.133 2.404 1.00 94.81 86 SER A CA 1
ATOM 654 C C . SER A 1 86 ? -1.530 -2.624 2.488 1.00 94.81 86 SER A C 1
ATOM 656 O O . SER A 1 86 ? -0.510 -3.058 1.964 1.00 94.81 86 SER A O 1
ATOM 658 N N . GLY A 1 87 ? -2.420 -3.429 3.077 1.00 94.19 87 GLY A N 1
ATOM 659 C CA . GLY A 1 87 ? -2.292 -4.885 3.099 1.00 94.19 87 GLY A CA 1
ATOM 660 C C . GLY A 1 87 ? -2.287 -5.491 1.695 1.00 94.19 87 GLY A C 1
ATOM 661 O O . GLY A 1 87 ? -1.412 -6.295 1.387 1.00 94.19 87 GLY A O 1
ATOM 662 N N . LEU A 1 88 ? -3.200 -5.059 0.820 1.00 93.50 88 LEU A N 1
ATOM 663 C CA . LEU A 1 88 ? -3.243 -5.507 -0.576 1.00 93.50 88 LEU A CA 1
ATOM 664 C C . LEU A 1 88 ? -1.965 -5.141 -1.341 1.00 93.50 88 LEU A C 1
ATOM 666 O O . LEU A 1 88 ? -1.441 -5.971 -2.080 1.00 93.50 88 LEU A O 1
ATOM 670 N N . ILE A 1 89 ? -1.430 -3.935 -1.136 1.00 91.62 89 ILE A N 1
ATOM 671 C CA . ILE A 1 89 ? -0.176 -3.501 -1.773 1.00 91.62 89 ILE A CA 1
ATOM 672 C C . ILE A 1 89 ? 1.005 -4.353 -1.290 1.00 91.62 89 ILE A C 1
ATOM 674 O O . ILE A 1 89 ? 1.824 -4.787 -2.098 1.00 91.62 89 ILE A O 1
ATOM 678 N N . LEU A 1 90 ? 1.083 -4.637 0.013 1.00 93.06 90 LEU A N 1
ATOM 679 C CA . LEU A 1 90 ? 2.154 -5.447 0.602 1.00 93.06 90 LEU A CA 1
ATOM 680 C C . LEU A 1 90 ? 2.134 -6.908 0.132 1.00 93.06 90 LEU A C 1
ATOM 682 O O . LEU A 1 90 ? 3.188 -7.543 0.107 1.00 93.06 90 LEU A O 1
ATOM 686 N N . LEU A 1 91 ? 0.978 -7.447 -0.274 1.00 91.19 91 LEU A N 1
ATOM 687 C CA . LEU A 1 91 ? 0.892 -8.817 -0.792 1.00 91.19 91 LEU A CA 1
ATOM 688 C C . LEU A 1 91 ? 1.691 -9.013 -2.083 1.00 91.19 91 LEU A C 1
ATOM 690 O O . LEU A 1 91 ? 2.246 -10.090 -2.280 1.00 91.19 91 LEU A O 1
ATOM 694 N N . VAL A 1 92 ? 1.788 -7.996 -2.941 1.00 87.00 92 VAL A N 1
ATOM 695 C CA . VAL A 1 92 ? 2.477 -8.096 -4.239 1.00 87.00 92 VAL A CA 1
ATOM 696 C C . VAL A 1 92 ? 3.942 -8.544 -4.086 1.00 87.00 92 VAL A C 1
ATOM 698 O O . VAL A 1 92 ? 4.299 -9.594 -4.630 1.00 87.00 92 VAL A O 1
ATOM 701 N N . PRO A 1 93 ? 4.802 -7.836 -3.324 1.00 85.00 93 PRO A N 1
ATOM 702 C CA . PRO A 1 93 ? 6.185 -8.264 -3.127 1.00 85.00 93 PRO A CA 1
ATOM 703 C C . PRO A 1 93 ? 6.297 -9.567 -2.330 1.00 85.00 93 PRO A C 1
ATOM 705 O O . PRO A 1 93 ? 7.209 -10.347 -2.592 1.00 85.00 93 PRO A O 1
ATOM 708 N N . ILE A 1 94 ? 5.372 -9.850 -1.404 1.00 86.81 94 ILE A N 1
ATOM 709 C CA . ILE A 1 94 ? 5.367 -11.113 -0.647 1.00 86.81 94 ILE A CA 1
ATOM 710 C C . ILE A 1 94 ? 5.153 -12.299 -1.593 1.00 86.81 94 ILE A C 1
ATOM 712 O O . ILE A 1 94 ? 5.946 -13.239 -1.581 1.00 86.81 94 ILE A O 1
ATOM 716 N N . ILE A 1 95 ? 4.131 -12.240 -2.451 1.00 89.12 95 ILE A N 1
ATOM 717 C CA . ILE A 1 95 ? 3.831 -13.294 -3.431 1.00 89.12 95 ILE A CA 1
ATOM 718 C C . ILE A 1 95 ? 5.003 -13.464 -4.402 1.00 89.12 95 ILE A C 1
ATOM 720 O O . ILE A 1 95 ? 5.418 -14.593 -4.664 1.00 89.12 95 ILE A O 1
ATOM 724 N N . SER A 1 96 ? 5.578 -12.359 -4.889 1.00 85.19 96 SER A N 1
ATOM 725 C CA . SER A 1 96 ? 6.755 -12.405 -5.765 1.00 85.19 96 SER A CA 1
ATOM 726 C C . SER A 1 96 ? 7.947 -13.081 -5.086 1.00 85.19 96 SER A C 1
ATOM 728 O O . SER A 1 96 ? 8.606 -13.912 -5.699 1.00 85.19 96 SER A O 1
ATOM 730 N N . THR A 1 97 ? 8.204 -12.763 -3.816 1.00 85.62 97 THR A N 1
ATOM 731 C CA . THR A 1 97 ? 9.324 -13.334 -3.054 1.00 85.62 97 THR A CA 1
ATOM 732 C C . THR A 1 97 ? 9.124 -14.829 -2.820 1.00 85.62 97 THR A C 1
ATOM 734 O O . THR A 1 97 ? 10.046 -15.611 -3.034 1.00 85.62 97 THR A O 1
ATOM 737 N N . ILE A 1 98 ? 7.912 -15.246 -2.436 1.00 91.06 98 ILE A N 1
ATOM 738 C CA . ILE A 1 98 ? 7.569 -16.665 -2.255 1.00 91.06 98 ILE A CA 1
ATOM 739 C C . ILE A 1 98 ? 7.780 -17.434 -3.560 1.00 91.06 98 ILE A C 1
ATOM 741 O O . ILE A 1 98 ? 8.394 -18.498 -3.542 1.00 91.06 98 ILE A O 1
ATOM 745 N N . LYS A 1 99 ? 7.319 -16.884 -4.691 1.00 90.94 99 LYS A N 1
ATOM 746 C CA . LYS A 1 99 ? 7.514 -17.496 -6.009 1.00 90.94 99 LYS A CA 1
ATOM 747 C C . LYS A 1 99 ? 9.001 -17.707 -6.313 1.00 90.94 99 LYS A C 1
ATOM 749 O O . LYS A 1 99 ? 9.385 -18.818 -6.663 1.00 90.94 99 LYS A O 1
ATOM 754 N N . SER A 1 100 ? 9.832 -16.681 -6.123 1.00 87.94 100 SER A N 1
ATOM 755 C CA . SER A 1 100 ? 11.279 -16.778 -6.355 1.00 87.94 100 SER A CA 1
ATOM 756 C C . SER A 1 100 ? 11.961 -17.802 -5.441 1.00 87.94 100 SER A C 1
ATOM 758 O O . SER A 1 100 ? 12.846 -18.520 -5.891 1.00 87.94 100 SER A O 1
ATOM 760 N N . ILE A 1 101 ? 11.542 -17.914 -4.175 1.00 92.00 101 ILE A N 1
ATOM 761 C CA . ILE A 1 101 ? 12.073 -18.929 -3.249 1.00 92.00 101 ILE A CA 1
ATOM 762 C C . ILE A 1 101 ? 11.725 -20.343 -3.729 1.00 92.00 101 ILE A C 1
ATOM 764 O O . ILE A 1 101 ? 12.589 -21.214 -3.714 1.00 92.00 101 ILE A 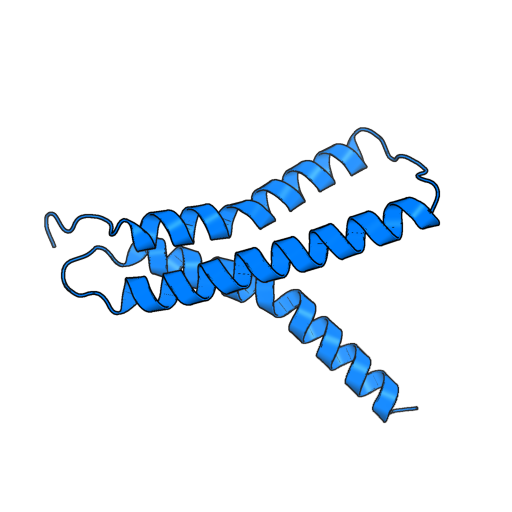O 1
ATOM 768 N N . ILE A 1 102 ? 10.483 -20.576 -4.166 1.00 94.69 102 ILE A N 1
ATOM 769 C CA . ILE A 1 102 ? 10.055 -21.885 -4.682 1.00 94.69 102 ILE A CA 1
ATOM 770 C C . ILE A 1 102 ? 10.867 -22.269 -5.920 1.00 94.69 102 ILE A C 1
ATOM 772 O O . ILE A 1 102 ? 11.345 -23.397 -5.990 1.00 94.69 102 ILE A O 1
ATOM 776 N N . GLU A 1 103 ? 11.058 -21.339 -6.860 1.00 92.94 103 GLU A N 1
ATOM 777 C CA . GLU A 1 103 ? 11.870 -21.575 -8.061 1.00 92.94 103 GLU A CA 1
ATOM 778 C C . GLU A 1 103 ? 13.301 -21.995 -7.692 1.00 92.94 103 GLU A C 1
ATOM 780 O O . GLU A 1 103 ? 13.773 -23.014 -8.189 1.00 92.94 103 GLU A O 1
ATOM 785 N N . ILE A 1 104 ? 13.946 -21.289 -6.755 1.00 93.44 104 ILE A N 1
ATOM 786 C CA . ILE A 1 104 ? 15.300 -21.619 -6.275 1.00 93.44 104 ILE A CA 1
ATOM 787 C C . ILE A 1 104 ? 15.353 -22.998 -5.608 1.00 93.44 104 ILE A C 1
ATOM 789 O O . ILE A 1 104 ? 16.308 -23.732 -5.818 1.00 93.44 104 ILE A O 1
ATOM 793 N N . LEU A 1 105 ? 14.352 -23.358 -4.800 1.00 92.12 105 LEU A N 1
ATOM 794 C CA . LEU A 1 105 ? 14.302 -24.662 -4.124 1.00 92.12 105 LEU A CA 1
ATOM 795 C C . LEU A 1 105 ? 13.991 -25.825 -5.079 1.00 92.12 105 LEU A C 1
ATOM 797 O O . LEU A 1 105 ? 14.228 -26.977 -4.723 1.00 92.12 105 LEU A O 1
ATOM 801 N N . SER A 1 106 ? 13.411 -25.532 -6.245 1.00 87.12 106 SER A N 1
ATOM 802 C CA . SER A 1 106 ? 13.076 -26.518 -7.280 1.00 87.12 106 SER A CA 1
ATOM 803 C C . SER A 1 106 ? 14.173 -26.734 -8.330 1.00 87.12 106 SER A C 1
ATOM 805 O O . SER A 1 106 ? 14.021 -27.626 -9.166 1.00 87.12 106 SER A O 1
ATOM 807 N N . MET A 1 107 ? 15.237 -25.920 -8.300 1.00 77.62 107 MET A N 1
ATOM 808 C CA . MET A 1 107 ? 16.462 -26.089 -9.096 1.00 77.62 107 MET A CA 1
ATOM 809 C C . MET A 1 107 ? 17.437 -27.039 -8.403 1.00 77.62 107 MET A C 1
ATOM 811 O O . MET A 1 107 ? 18.052 -27.847 -9.133 1.00 77.62 107 MET A O 1
#

Foldseek 3Di:
DPDAAADPLLVQLLVLLCVVVVVVVVVVCCCVVDVDPDDPPVVVVVVVVVLVVNLVSLVVSLVSLVVRCPDPRHDNPSSVNSNVSSVVSNVVVVVVVVVVVVVVVVD

Mean predicted aligned error: 6.64 Å

pLDDT: mean 85.7, std 11.24, range [44.78, 96.69]

Radius of gyration: 17.7 Å; Cα contacts (8 Å, |Δi|>4): 99; chains: 1; bounding box: 45×39×46 Å